Protein AF-A0A6P5XYD6-F1 (afdb_monomer_lite)

Sequence (153 aa):
MNGILGMIALLLDINLSSTQKDYAQTAQDCGKVQITLINEVLDRAKIEAAKLELESVPFDLRSILDDVLSLF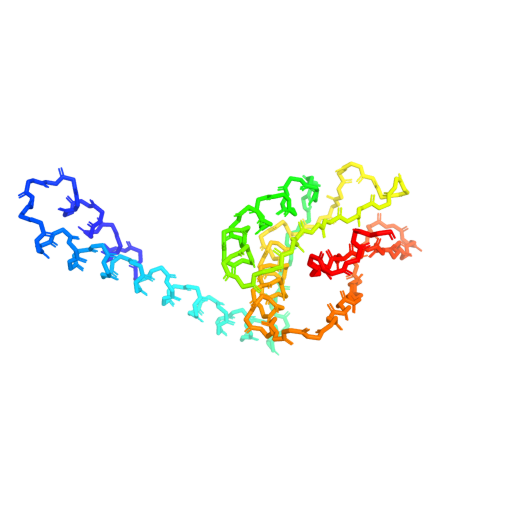SEKSRSKGGKLAVFVSDKVPERVVGDPGRFRQIITNLVGNSVKRLNSLLSWLQSFYLIKLHSRQHAFLLYNICMYSKSYDR

InterPro domains:
  IPR003661 Signal transduction histidine kinase, dimerisation/phosphoacceptor domain [PF00512] (1-49)
  IPR036890 Histidine kinase/HSP90-like ATPase superfamily [G3DSA:3.30.565.10] (50-122)
  IPR036890 Histidine kinase/HSP90-like ATPase superfamily [SSF55874] (39-118)
  IPR050956 Two-component system histidine kinase [PTHR43719] (1-116)

Secondary structure (DSSP, 8-state):
-HHHHHHHHHHHTS---HHHHHHHHHHHHHHHHHHHHHHHHHHHHHHHTT--PPP-EEEEHHHHHHHHHHHHHHHHHTTTEEEEEEE-TTS-SEEEE-HHHHHHHHHHHHHHHHHT--SS------------SSS------EEEEEEEGGG--

Foldseek 3Di:
DVVVLVVLVVVCVDDDDPVRNVVSVVVNVVVVVVVVVVVVVVQVVCVVVVNDDKAWAKDFVVVLLVVLCVVCQVLQVVLQKHKDKDFDPVDDRIATIHSVVSSVVSNVVVVVVSVPPDPDADFDQDFDFDAGPDPDRDGGRMGTGMDGPPPPD

Organism: Durio zibethinus (NCBI:txid66656)

Radius of gyration: 19.15 Å; chains: 1; bounding box: 40×44×52 Å

Structure (mmCIF, N/CA/C/O backbone):
data_AF-A0A6P5XYD6-F1
#
_entry.id   AF-A0A6P5XYD6-F1
#
loop_
_atom_site.group_PDB
_atom_site.id
_atom_site.type_symbol
_atom_site.label_atom_id
_atom_site.label_alt_id
_atom_site.label_comp_id
_atom_site.label_asym_id
_atom_site.label_entity_id
_atom_site.label_seq_id
_atom_site.pdbx_PDB_ins_code
_atom_site.Cartn_x
_atom_site.Cartn_y
_atom_site.Cartn_z
_atom_site.occupancy
_atom_site.B_iso_or_equiv
_atom_site.auth_seq_id
_atom_site.auth_comp_id
_atom_site.auth_asym_id
_atom_site.auth_atom_id
_atom_site.pdbx_PDB_model_num
ATOM 1 N N . MET A 1 1 ? 8.575 -12.287 15.867 1.00 77.69 1 MET A N 1
ATOM 2 C CA . MET A 1 1 ? 7.538 -11.234 15.768 1.00 77.69 1 MET A CA 1
ATOM 3 C C . MET A 1 1 ? 6.202 -11.753 15.246 1.00 77.69 1 MET A C 1
ATOM 5 O O . MET A 1 1 ? 5.206 -11.512 15.910 1.00 77.69 1 MET A O 1
ATOM 9 N N . ASN A 1 2 ? 6.166 -12.530 14.151 1.00 78.38 2 ASN A N 1
ATOM 10 C CA . ASN A 1 2 ? 4.923 -13.142 13.638 1.00 78.38 2 ASN A CA 1
ATOM 11 C C . ASN A 1 2 ? 4.146 -13.934 14.705 1.00 78.38 2 ASN A C 1
ATOM 13 O O . ASN A 1 2 ? 2.933 -13.804 14.786 1.00 78.38 2 ASN A O 1
ATOM 17 N N . GLY A 1 3 ? 4.845 -14.672 15.578 1.00 87.69 3 GLY A N 1
ATOM 18 C CA . GLY A 1 3 ? 4.212 -15.369 16.704 1.00 87.69 3 GLY A CA 1
ATOM 19 C C . GLY A 1 3 ? 3.498 -14.436 17.691 1.00 87.69 3 GLY A C 1
ATOM 20 O O . GLY A 1 3 ? 2.404 -14.753 18.129 1.00 87.69 3 GLY A O 1
ATOM 21 N N . ILE A 1 4 ? 4.056 -13.255 17.983 1.00 88.69 4 ILE A N 1
ATOM 22 C CA . ILE A 1 4 ? 3.436 -12.270 18.889 1.00 88.69 4 ILE A CA 1
ATOM 23 C C . ILE A 1 4 ? 2.181 -11.671 18.246 1.00 88.69 4 ILE A C 1
ATOM 25 O O . ILE A 1 4 ? 1.145 -11.595 18.896 1.00 88.69 4 ILE A O 1
ATOM 29 N N . LEU A 1 5 ? 2.239 -11.309 16.958 1.00 90.12 5 LEU A N 1
ATOM 30 C CA . LEU A 1 5 ? 1.054 -10.842 16.229 1.00 90.12 5 LEU A CA 1
ATOM 31 C C . LEU A 1 5 ? -0.030 -11.920 16.131 1.00 90.12 5 LEU A C 1
ATOM 33 O O . LEU A 1 5 ? -1.205 -11.594 16.257 1.00 90.12 5 LEU A O 1
ATOM 37 N N . GLY A 1 6 ? 0.362 -13.186 15.958 1.00 89.38 6 GLY A N 1
ATOM 38 C CA . GLY A 1 6 ? -0.559 -14.320 15.988 1.00 89.38 6 GLY A CA 1
ATOM 39 C C . GLY A 1 6 ? -1.245 -14.473 17.345 1.00 89.38 6 GLY A C 1
ATOM 40 O O . GLY A 1 6 ? -2.460 -14.623 17.397 1.00 89.38 6 GLY A O 1
ATOM 41 N N . MET A 1 7 ? -0.501 -14.349 18.448 1.00 94.56 7 MET A N 1
ATOM 42 C CA . MET A 1 7 ? -1.086 -14.391 19.793 1.00 94.56 7 MET A CA 1
ATOM 43 C C . MET A 1 7 ? -2.027 -13.209 20.055 1.00 94.56 7 MET A C 1
ATOM 45 O O . MET A 1 7 ? -3.083 -13.399 20.647 1.00 94.56 7 MET A O 1
ATOM 49 N N . ILE A 1 8 ? -1.689 -12.002 19.588 1.00 93.25 8 ILE A N 1
ATOM 50 C CA . ILE A 1 8 ? -2.569 -10.830 19.717 1.00 93.25 8 ILE A CA 1
ATOM 51 C C . ILE A 1 8 ? -3.828 -10.986 18.852 1.00 93.25 8 ILE A C 1
ATOM 53 O O . ILE A 1 8 ? -4.905 -10.595 19.285 1.00 93.25 8 ILE A O 1
ATOM 57 N N . ALA A 1 9 ? -3.721 -11.569 17.654 1.00 91.75 9 ALA A N 1
ATOM 58 C CA . ALA A 1 9 ? -4.883 -11.862 16.815 1.00 91.75 9 ALA A CA 1
ATOM 59 C C . ALA A 1 9 ? -5.838 -12.848 17.507 1.00 91.75 9 ALA A C 1
ATOM 61 O O . ALA A 1 9 ? -7.018 -12.550 17.633 1.00 91.75 9 ALA A O 1
ATOM 62 N N . LEU A 1 10 ? -5.311 -13.944 18.064 1.00 94.00 10 LEU A N 1
ATOM 63 C CA . LEU A 1 10 ? -6.104 -14.889 18.862 1.00 94.00 10 LEU A CA 1
ATOM 64 C C . LEU A 1 10 ? -6.713 -14.235 20.112 1.00 94.00 10 LEU A C 1
ATOM 66 O O . LEU A 1 10 ? -7.829 -14.561 20.501 1.00 94.00 10 LEU A O 1
ATOM 70 N N . LEU A 1 11 ? -5.996 -13.297 20.740 1.00 94.88 11 LEU A N 1
ATOM 71 C CA . LEU A 1 11 ? -6.500 -12.535 21.883 1.00 94.88 11 LEU A CA 1
ATOM 72 C C . LEU A 1 11 ? -7.655 -11.599 21.491 1.00 94.88 11 LEU A C 1
ATOM 74 O O . LEU A 1 11 ? -8.566 -11.387 22.282 1.00 94.88 11 LEU A O 1
ATOM 78 N N . LEU A 1 12 ? -7.630 -11.038 20.283 1.00 93.25 12 LEU A N 1
ATOM 79 C CA . LEU A 1 12 ? -8.701 -10.182 19.767 1.00 93.25 12 LEU A CA 1
ATOM 80 C C . LEU A 1 12 ? -9.958 -10.971 19.358 1.00 93.25 12 LEU A C 1
ATOM 82 O O . LEU A 1 12 ? -11.022 -10.362 19.253 1.00 93.25 12 LEU A O 1
ATOM 86 N N . ASP A 1 13 ? -9.848 -12.293 19.187 1.00 94.19 13 ASP A N 1
ATOM 87 C CA . ASP A 1 13 ? -10.960 -13.194 18.848 1.00 94.19 13 ASP A CA 1
ATOM 88 C C . ASP A 1 13 ? -11.753 -13.695 20.076 1.00 94.19 13 ASP A C 1
ATOM 90 O O . ASP A 1 13 ? -12.777 -14.364 19.923 1.00 94.19 13 ASP A O 1
ATOM 94 N N . ILE A 1 14 ? -11.322 -13.373 21.303 1.00 94.00 14 ILE A N 1
ATOM 95 C CA . ILE A 1 14 ? -12.049 -13.712 22.539 1.00 94.00 14 ILE A CA 1
ATOM 96 C C . ILE A 1 14 ? -12.819 -12.508 23.106 1.00 94.00 14 ILE A C 1
ATOM 98 O O . ILE A 1 14 ? -12.647 -11.364 22.685 1.00 94.00 14 ILE A O 1
ATOM 102 N N . ASN A 1 15 ? -13.673 -12.749 24.106 1.00 94.00 15 ASN A N 1
ATOM 103 C CA . ASN A 1 15 ? -14.402 -11.677 24.786 1.00 94.00 15 ASN A CA 1
ATOM 104 C C . ASN A 1 15 ? -13.463 -10.828 25.656 1.00 94.00 15 ASN A C 1
ATOM 106 O O . ASN A 1 15 ? -13.083 -11.227 26.756 1.00 94.00 15 ASN A O 1
ATOM 110 N N . LEU A 1 16 ? -13.141 -9.634 25.162 1.00 94.94 16 LEU A N 1
ATOM 111 C CA . LEU A 1 16 ? -12.394 -8.597 25.868 1.00 94.94 16 LEU A CA 1
ATOM 112 C C . LEU A 1 16 ? -13.326 -7.453 26.283 1.00 94.94 16 LEU A C 1
ATOM 114 O O . LEU A 1 16 ? -14.275 -7.120 25.570 1.00 94.94 16 LEU A O 1
ATOM 118 N N . SER A 1 17 ? -13.024 -6.796 27.405 1.00 95.88 17 SER A N 1
ATOM 119 C CA . SER A 1 17 ? -13.620 -5.487 27.696 1.00 95.88 17 SER A CA 1
ATOM 120 C C . SER A 1 17 ? -13.145 -4.440 26.680 1.00 95.88 17 SER A C 1
ATOM 122 O O . SER A 1 17 ? -12.125 -4.630 26.014 1.00 95.88 17 SER A O 1
ATOM 124 N N . SER A 1 18 ? -13.850 -3.310 26.566 1.00 94.12 18 SER A N 1
ATOM 125 C CA . SER A 1 18 ? -13.478 -2.231 25.635 1.00 94.12 18 SER A CA 1
ATOM 126 C C . SER A 1 18 ? -12.022 -1.785 25.815 1.00 94.12 18 SER A C 1
ATOM 128 O O . SER A 1 18 ? -11.258 -1.778 24.857 1.00 94.12 18 SER A O 1
ATOM 130 N N . THR A 1 19 ? -11.601 -1.534 27.056 1.00 94.88 19 THR A N 1
ATOM 131 C CA . THR A 1 19 ? -10.230 -1.110 27.372 1.00 94.88 19 THR A CA 1
ATOM 132 C C . THR A 1 19 ? -9.188 -2.176 27.017 1.00 94.88 19 THR A C 1
ATOM 134 O O . THR A 1 19 ? -8.115 -1.856 26.511 1.00 94.88 19 THR A O 1
ATOM 137 N N . GLN A 1 20 ? -9.487 -3.458 27.253 1.00 95.44 20 GLN A N 1
ATOM 138 C CA . GLN A 1 20 ? -8.581 -4.557 26.896 1.00 95.44 20 GLN A CA 1
ATOM 139 C C . GLN A 1 20 ? -8.447 -4.707 25.380 1.00 95.44 20 GLN A C 1
ATOM 141 O O . GLN A 1 20 ? -7.347 -4.945 24.879 1.00 95.44 20 GLN A O 1
ATOM 146 N N . LYS A 1 21 ? -9.555 -4.534 24.651 1.00 94.69 21 LYS A N 1
ATOM 147 C CA . LYS A 1 21 ? -9.565 -4.547 23.190 1.00 94.69 21 LYS A CA 1
ATOM 148 C C . LYS A 1 21 ? -8.729 -3.402 22.622 1.00 94.69 21 LYS A C 1
ATOM 150 O O . LYS A 1 21 ? -7.926 -3.646 21.727 1.00 94.69 21 LYS A O 1
ATOM 155 N N . ASP A 1 22 ? -8.838 -2.201 23.187 1.00 93.19 22 ASP A N 1
ATOM 156 C CA . ASP A 1 22 ? -8.036 -1.044 22.770 1.00 93.19 22 ASP A CA 1
ATOM 157 C C . ASP A 1 22 ? -6.531 -1.281 22.977 1.00 93.19 22 ASP A C 1
ATOM 159 O O . ASP A 1 22 ? -5.717 -0.982 22.096 1.00 93.19 22 ASP A O 1
ATOM 163 N N . TYR A 1 23 ? -6.140 -1.881 24.107 1.00 94.25 23 TYR A N 1
ATOM 164 C CA . TYR A 1 23 ? -4.745 -2.254 24.359 1.00 94.25 23 TYR A CA 1
ATOM 165 C C . TYR A 1 23 ? -4.244 -3.322 23.386 1.00 94.25 23 TYR A C 1
ATOM 167 O O . TYR A 1 23 ? -3.153 -3.180 22.830 1.00 94.25 23 TYR A O 1
ATOM 175 N N . ALA A 1 24 ? -5.038 -4.368 23.143 1.00 93.44 24 ALA A N 1
ATOM 176 C CA . ALA A 1 24 ? -4.683 -5.430 22.209 1.00 93.44 24 ALA A CA 1
ATOM 177 C C . ALA A 1 24 ? -4.562 -4.901 20.768 1.00 93.44 24 ALA A C 1
ATOM 179 O O . ALA A 1 24 ? -3.605 -5.241 20.072 1.00 93.44 24 ALA A O 1
ATOM 180 N N . GLN A 1 25 ? -5.464 -4.011 20.344 1.00 92.88 25 GLN A N 1
ATOM 181 C CA . GLN A 1 25 ? -5.413 -3.386 19.023 1.00 92.88 25 GLN A 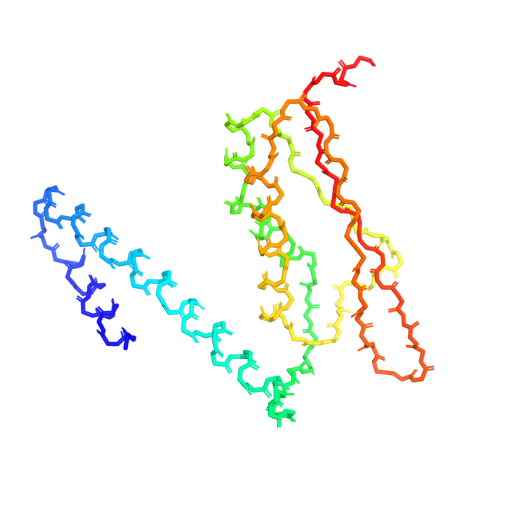CA 1
ATOM 182 C C . GLN A 1 25 ? -4.172 -2.498 18.871 1.00 92.88 25 GLN A C 1
ATOM 184 O O . GLN A 1 25 ? -3.429 -2.635 17.900 1.00 92.88 25 GLN A O 1
ATOM 189 N N . THR A 1 26 ? -3.884 -1.669 19.879 1.00 91.00 26 THR A N 1
ATOM 190 C CA . THR A 1 26 ? -2.677 -0.829 19.903 1.00 91.00 26 THR A CA 1
ATOM 191 C C . THR A 1 26 ? -1.409 -1.681 19.814 1.00 91.00 26 THR A C 1
ATOM 193 O O . THR A 1 26 ? -0.522 -1.397 19.009 1.00 91.00 26 THR A O 1
ATOM 196 N N . ALA A 1 27 ? -1.329 -2.768 20.588 1.00 91.56 27 ALA A N 1
ATOM 197 C CA . ALA A 1 27 ? -0.197 -3.690 20.549 1.00 91.56 27 ALA A CA 1
ATOM 198 C C . ALA A 1 27 ? -0.050 -4.375 19.178 1.00 91.56 27 ALA A C 1
ATOM 200 O O . ALA A 1 27 ? 1.072 -4.521 18.680 1.00 91.56 27 ALA A O 1
ATOM 201 N N . GLN A 1 28 ? -1.164 -4.757 18.542 1.00 92.75 28 GLN A N 1
ATOM 202 C CA . GLN A 1 28 ? -1.166 -5.330 17.195 1.00 92.75 28 GLN A CA 1
ATOM 203 C C . GLN A 1 28 ? -0.584 -4.343 16.176 1.00 92.75 28 GLN A C 1
ATOM 205 O O . GLN A 1 28 ? 0.266 -4.712 15.361 1.00 92.75 28 GLN A O 1
ATOM 210 N N . ASP A 1 29 ? -1.011 -3.085 16.235 1.00 86.81 29 ASP A N 1
ATOM 211 C CA . ASP A 1 29 ? -0.575 -2.053 15.299 1.00 86.81 29 ASP A CA 1
ATOM 212 C C . ASP A 1 29 ? 0.900 -1.690 15.510 1.00 86.81 29 ASP A C 1
ATOM 214 O O . ASP A 1 29 ? 1.659 -1.618 14.538 1.00 86.81 29 ASP A O 1
ATOM 218 N N . CYS A 1 30 ? 1.359 -1.597 16.763 1.00 90.31 30 CYS A N 1
ATOM 219 C CA . CYS A 1 30 ? 2.783 -1.466 17.082 1.00 90.31 30 CYS A CA 1
ATOM 220 C C . CYS A 1 30 ? 3.611 -2.626 16.508 1.00 90.31 30 CYS A C 1
ATOM 222 O O . CYS A 1 30 ? 4.662 -2.394 15.909 1.00 90.31 30 CYS A O 1
ATOM 224 N N . GLY A 1 31 ? 3.133 -3.868 16.637 1.00 89.75 31 GLY A N 1
ATOM 225 C CA . GLY A 1 31 ? 3.819 -5.043 16.099 1.00 89.75 31 GLY A CA 1
ATOM 226 C C . GLY A 1 31 ? 3.924 -5.031 14.570 1.00 89.75 31 GLY A C 1
ATOM 227 O O . GLY A 1 31 ? 4.986 -5.340 14.027 1.00 89.75 31 GLY A O 1
ATOM 228 N N . LYS A 1 32 ? 2.864 -4.614 13.861 1.00 85.00 32 LYS A N 1
ATOM 229 C CA . LYS A 1 32 ? 2.879 -4.448 12.393 1.00 85.00 32 LYS A CA 1
ATOM 230 C C . LYS A 1 32 ? 3.902 -3.394 11.955 1.00 85.00 32 LYS A C 1
ATOM 232 O O . LYS A 1 32 ? 4.688 -3.637 11.034 1.00 85.00 32 LYS A O 1
ATOM 237 N N . VAL A 1 33 ? 3.937 -2.249 12.643 1.00 84.25 33 VAL A N 1
ATOM 238 C CA . VAL A 1 33 ? 4.926 -1.187 12.387 1.00 84.25 33 VAL A CA 1
ATOM 239 C C . VAL A 1 33 ? 6.345 -1.700 12.637 1.00 84.25 33 VAL A C 1
ATOM 241 O O . VAL A 1 33 ? 7.231 -1.485 11.811 1.00 84.25 33 VAL A O 1
ATOM 244 N N . GLN A 1 34 ? 6.567 -2.440 13.726 1.00 90.00 34 GLN A N 1
ATOM 245 C CA . GLN A 1 34 ? 7.884 -2.977 14.058 1.00 90.00 34 GLN A CA 1
ATOM 246 C C . GLN A 1 34 ? 8.375 -3.996 13.020 1.00 90.00 34 GLN A C 1
ATOM 248 O O . GLN A 1 34 ? 9.553 -3.981 12.674 1.00 90.00 34 GLN A O 1
ATOM 253 N N . ILE A 1 35 ? 7.497 -4.860 12.491 1.00 86.69 35 ILE A N 1
ATOM 254 C CA . ILE A 1 35 ? 7.866 -5.817 11.429 1.00 86.69 35 ILE A CA 1
ATOM 255 C C . ILE A 1 35 ? 8.309 -5.070 10.183 1.00 86.69 35 ILE A C 1
ATOM 257 O O . ILE A 1 35 ? 9.332 -5.414 9.596 1.00 86.69 35 ILE A O 1
ATOM 261 N N . THR A 1 36 ? 7.561 -4.032 9.819 1.00 81.25 36 THR A N 1
ATOM 262 C CA . THR A 1 36 ? 7.892 -3.182 8.676 1.00 81.25 36 THR A CA 1
ATOM 263 C C . THR A 1 36 ? 9.288 -2.582 8.846 1.00 81.25 36 THR A C 1
ATOM 265 O O . THR A 1 36 ? 10.121 -2.726 7.956 1.00 81.25 36 THR A O 1
ATOM 268 N N . LEU A 1 37 ? 9.592 -2.022 10.022 1.00 82.69 37 LEU A N 1
ATOM 269 C CA . LEU A 1 37 ? 10.904 -1.438 10.310 1.00 82.69 37 LEU A CA 1
ATOM 270 C C . LEU A 1 37 ? 12.039 -2.479 10.294 1.00 82.69 37 LEU A C 1
ATOM 272 O O . LEU A 1 37 ? 13.108 -2.215 9.747 1.00 82.69 37 LEU A O 1
ATOM 276 N N . ILE A 1 38 ? 11.828 -3.669 10.871 1.00 84.56 38 ILE A N 1
ATOM 277 C CA . ILE A 1 38 ? 12.834 -4.744 10.827 1.00 84.56 38 ILE A CA 1
ATOM 278 C C . ILE A 1 38 ? 13.107 -5.163 9.382 1.00 84.56 38 ILE A C 1
ATOM 280 O O . ILE A 1 38 ? 14.270 -5.302 8.999 1.00 84.56 38 ILE A O 1
ATOM 284 N N . ASN A 1 39 ? 12.057 -5.335 8.578 1.00 79.50 39 ASN A N 1
ATOM 285 C CA . ASN A 1 39 ? 12.201 -5.694 7.171 1.00 79.50 39 ASN A CA 1
ATOM 286 C C . ASN A 1 39 ? 12.962 -4.611 6.398 1.00 79.50 39 ASN A C 1
ATOM 288 O O . ASN A 1 39 ? 13.864 -4.947 5.640 1.00 79.50 39 ASN A O 1
ATOM 292 N N . GLU A 1 40 ? 12.700 -3.327 6.654 1.00 81.81 40 GLU A N 1
ATOM 293 C CA . GLU A 1 40 ? 13.448 -2.217 6.047 1.00 81.81 40 GLU A CA 1
ATOM 294 C C . GLU A 1 40 ? 14.947 -2.252 6.376 1.00 81.81 40 GLU A C 1
ATOM 296 O O . GLU A 1 40 ? 15.783 -2.056 5.490 1.00 81.81 40 GLU A O 1
ATOM 301 N N . VAL A 1 41 ? 15.311 -2.540 7.629 1.00 83.44 41 VAL A N 1
ATOM 302 C CA . VAL A 1 41 ? 16.721 -2.655 8.042 1.00 83.44 41 VAL A CA 1
ATOM 303 C C . VAL A 1 41 ? 17.392 -3.866 7.390 1.00 83.44 41 VAL A C 1
ATOM 305 O O . VAL A 1 41 ? 18.502 -3.746 6.867 1.00 83.44 41 VAL A O 1
ATOM 308 N N . LEU A 1 42 ? 16.722 -5.023 7.384 1.00 80.06 42 LEU A N 1
ATOM 309 C CA . LEU A 1 42 ? 17.230 -6.238 6.741 1.00 80.06 42 LEU A CA 1
ATOM 310 C C . LEU A 1 42 ? 17.396 -6.051 5.233 1.00 80.06 42 LEU A C 1
ATOM 312 O O . LEU A 1 42 ? 18.383 -6.500 4.652 1.00 80.06 42 LEU A O 1
ATOM 316 N N . ASP A 1 43 ? 16.456 -5.362 4.599 1.00 75.00 43 ASP A N 1
ATOM 317 C CA . ASP A 1 43 ? 16.500 -5.075 3.175 1.00 75.00 43 ASP A CA 1
ATOM 318 C C . ASP A 1 43 ? 17.641 -4.125 2.822 1.00 75.00 43 ASP A C 1
ATOM 320 O O . ASP A 1 43 ? 18.319 -4.348 1.817 1.00 75.00 43 ASP A O 1
ATOM 324 N N . ARG A 1 44 ? 17.930 -3.133 3.675 1.00 74.19 44 ARG A N 1
ATOM 325 C CA . ARG A 1 44 ? 19.119 -2.286 3.517 1.00 74.19 44 ARG A CA 1
ATOM 326 C C . ARG A 1 44 ? 20.406 -3.103 3.625 1.00 74.19 44 ARG A C 1
ATOM 328 O O . ARG A 1 44 ? 21.272 -2.969 2.767 1.00 74.19 44 ARG A O 1
ATOM 335 N N . ALA A 1 45 ? 20.492 -4.010 4.598 1.00 74.38 45 ALA A N 1
ATOM 336 C CA . ALA A 1 45 ? 21.644 -4.900 4.751 1.00 74.38 45 ALA A CA 1
ATOM 337 C C . ALA A 1 45 ? 21.836 -5.829 3.534 1.00 74.38 45 ALA A C 1
ATOM 339 O O . ALA A 1 45 ? 22.963 -6.058 3.096 1.00 74.38 45 ALA A O 1
ATOM 340 N N . LYS A 1 46 ? 20.747 -6.334 2.935 1.00 74.06 46 LYS A N 1
ATOM 341 C CA . LYS A 1 46 ? 20.806 -7.124 1.690 1.00 74.06 46 LYS A CA 1
ATOM 342 C C . LYS A 1 46 ? 21.292 -6.299 0.499 1.00 74.06 46 LYS A C 1
ATOM 344 O O . LYS A 1 46 ? 22.068 -6.816 -0.301 1.00 74.06 46 LYS A O 1
ATOM 349 N N . ILE A 1 47 ? 20.850 -5.044 0.380 1.00 73.75 47 ILE A N 1
ATOM 350 C CA . ILE A 1 47 ? 21.300 -4.116 -0.671 1.00 73.75 47 ILE A CA 1
ATOM 351 C C . ILE A 1 47 ? 22.796 -3.832 -0.525 1.00 73.75 47 ILE A C 1
ATOM 353 O O . ILE A 1 47 ? 23.536 -3.984 -1.493 1.00 73.75 47 ILE A O 1
ATOM 357 N N . GLU A 1 48 ? 23.245 -3.475 0.681 1.00 74.06 48 GLU A N 1
ATOM 358 C CA . GLU A 1 48 ? 24.655 -3.192 0.988 1.00 74.06 48 GLU A CA 1
ATOM 359 C C . GLU A 1 48 ? 25.553 -4.414 0.722 1.00 74.06 48 GLU A C 1
ATOM 361 O O . GLU A 1 48 ? 26.679 -4.270 0.254 1.00 74.06 48 GLU A O 1
ATOM 366 N N . ALA A 1 49 ? 25.033 -5.625 0.944 1.00 79.75 49 ALA A N 1
ATOM 367 C CA . ALA A 1 49 ? 25.727 -6.876 0.654 1.00 79.75 49 ALA A CA 1
ATOM 368 C C . ALA A 1 49 ? 25.620 -7.346 -0.813 1.00 79.75 49 ALA A C 1
ATOM 370 O O . ALA A 1 49 ? 26.107 -8.434 -1.118 1.00 79.75 49 ALA A O 1
ATOM 371 N N . ALA A 1 50 ? 24.955 -6.594 -1.702 1.00 71.31 50 ALA A N 1
ATOM 372 C CA . ALA A 1 50 ? 24.622 -7.002 -3.076 1.00 71.31 50 ALA A CA 1
ATOM 373 C C . ALA A 1 50 ? 23.877 -8.356 -3.177 1.00 71.31 50 ALA A C 1
ATOM 375 O O . ALA A 1 50 ? 23.940 -9.039 -4.195 1.00 71.31 50 ALA A O 1
ATOM 376 N N . LYS A 1 51 ? 23.151 -8.741 -2.118 1.00 73.69 51 LYS A N 1
ATOM 377 C CA . LYS A 1 51 ? 22.360 -9.983 -2.013 1.00 73.69 51 LYS A CA 1
ATOM 378 C C . LYS A 1 51 ? 20.867 -9.753 -2.218 1.00 73.69 51 LYS A C 1
ATOM 380 O O . LYS A 1 51 ? 20.055 -10.622 -1.905 1.00 73.69 51 LYS A O 1
ATOM 385 N N . LEU A 1 52 ? 20.483 -8.552 -2.644 1.00 71.75 52 LEU A N 1
ATOM 386 C CA . LEU A 1 52 ? 19.090 -8.268 -2.910 1.00 71.75 52 LEU A CA 1
ATOM 387 C C . LEU A 1 52 ? 18.677 -8.910 -4.236 1.00 71.75 52 LEU A C 1
ATOM 389 O O . LEU A 1 52 ? 19.053 -8.433 -5.303 1.00 71.75 52 LEU A O 1
ATOM 393 N N . GLU A 1 53 ? 17.855 -9.946 -4.146 1.00 70.25 53 GLU A N 1
ATOM 394 C CA . GLU A 1 53 ? 17.152 -10.512 -5.289 1.00 70.25 53 GLU A CA 1
ATOM 395 C C . GLU A 1 53 ? 15.794 -9.825 -5.424 1.00 70.25 53 GLU A C 1
ATOM 397 O O . GLU A 1 53 ? 15.017 -9.774 -4.470 1.00 70.25 53 GLU A O 1
ATOM 402 N N . LEU A 1 54 ? 15.543 -9.242 -6.596 1.00 73.88 54 LEU A N 1
ATOM 403 C CA . LEU A 1 54 ? 14.239 -8.689 -6.942 1.00 73.88 54 LEU A CA 1
ATOM 404 C C . LEU A 1 54 ? 13.398 -9.780 -7.586 1.00 73.88 54 LEU A C 1
ATOM 406 O O . LEU A 1 54 ? 13.877 -10.499 -8.468 1.00 73.88 54 LEU A O 1
ATOM 410 N N . GLU A 1 55 ? 12.131 -9.849 -7.198 1.00 78.00 55 GLU A N 1
ATOM 411 C CA . GLU A 1 55 ? 11.173 -10.650 -7.942 1.00 78.00 55 GLU A CA 1
ATOM 412 C C . GLU A 1 55 ? 11.005 -10.099 -9.368 1.00 78.00 55 GLU A C 1
ATOM 414 O O . GLU A 1 55 ? 11.135 -8.901 -9.635 1.00 78.00 55 GLU A O 1
ATOM 419 N N . SER A 1 56 ? 10.724 -10.998 -10.308 1.00 80.31 56 SER A N 1
ATOM 420 C CA . SER A 1 56 ? 10.498 -10.661 -11.713 1.00 80.31 56 SER A CA 1
ATOM 421 C C . SER A 1 56 ? 9.205 -11.312 -12.184 1.00 80.31 56 SER A C 1
ATOM 423 O O . SER A 1 56 ? 9.215 -12.243 -12.992 1.00 80.31 56 SER A O 1
ATOM 425 N N . VAL A 1 57 ? 8.083 -10.825 -11.660 1.00 82.81 57 VAL A N 1
ATOM 426 C CA . VAL A 1 57 ? 6.747 -11.365 -11.932 1.00 82.81 57 VAL A CA 1
ATOM 427 C C . VAL A 1 57 ? 5.861 -10.321 -12.618 1.00 82.81 57 VAL A C 1
ATOM 429 O O . VAL A 1 57 ? 6.034 -9.124 -12.389 1.00 82.81 57 VAL A O 1
ATOM 432 N N . PRO A 1 58 ? 4.920 -10.729 -13.488 1.00 85.81 58 PRO A N 1
ATOM 433 C CA . PRO A 1 58 ? 3.982 -9.804 -14.111 1.00 85.81 58 PRO A CA 1
ATOM 434 C C . PRO A 1 58 ? 2.915 -9.339 -13.109 1.00 85.81 58 PRO A C 1
ATOM 436 O O . PRO A 1 58 ? 2.110 -10.145 -12.636 1.00 85.81 58 PRO A O 1
ATOM 439 N N . PHE A 1 59 ? 2.817 -8.037 -12.860 1.00 86.00 59 PHE A N 1
ATOM 440 C CA . PHE A 1 59 ? 1.833 -7.435 -11.956 1.00 86.00 59 PHE A CA 1
ATOM 441 C C . PHE A 1 59 ? 1.132 -6.225 -12.585 1.00 86.00 59 PHE A C 1
ATOM 443 O O . PHE A 1 59 ? 1.669 -5.582 -13.488 1.00 86.00 59 PHE A O 1
ATOM 450 N N . ASP A 1 60 ? -0.079 -5.929 -12.112 1.00 89.00 60 ASP A N 1
ATOM 451 C CA . ASP A 1 60 ? -0.808 -4.708 -12.463 1.00 89.00 60 ASP A CA 1
ATOM 452 C C . ASP A 1 60 ? -0.398 -3.580 -11.510 1.00 89.00 60 ASP A C 1
ATOM 454 O O . ASP A 1 60 ? -0.663 -3.617 -10.306 1.00 89.00 60 ASP A O 1
ATOM 458 N N . LEU A 1 61 ? 0.283 -2.572 -12.052 1.00 86.12 61 LEU A N 1
ATOM 459 C CA . LEU A 1 61 ? 0.742 -1.434 -11.262 1.00 86.12 61 LEU A CA 1
ATOM 460 C C . LEU A 1 61 ? -0.400 -0.491 -10.855 1.00 86.12 61 LEU A C 1
ATOM 462 O O . LEU A 1 61 ? -0.275 0.176 -9.832 1.00 86.12 61 LEU A O 1
ATOM 466 N N . ARG A 1 62 ? -1.492 -0.418 -11.631 1.00 84.81 62 ARG A N 1
ATOM 467 C CA . ARG A 1 62 ? -2.622 0.487 -11.372 1.00 84.81 62 ARG A CA 1
ATOM 468 C C . ARG A 1 62 ? -3.368 0.024 -10.131 1.00 84.81 62 ARG A C 1
ATOM 470 O O . ARG A 1 62 ? -3.556 0.828 -9.229 1.00 84.81 62 ARG A O 1
ATOM 477 N N . SER A 1 63 ? -3.615 -1.282 -10.013 1.00 90.56 63 SER A N 1
ATOM 478 C CA . SER A 1 63 ? -4.160 -1.883 -8.791 1.00 90.56 63 SER A CA 1
ATOM 479 C C . SER A 1 63 ? -3.322 -1.554 -7.544 1.00 90.56 63 SER A C 1
ATOM 481 O O . SER A 1 63 ? -3.872 -1.151 -6.521 1.00 90.56 63 SER A O 1
ATOM 483 N N . ILE A 1 64 ? -1.987 -1.640 -7.618 1.00 89.19 64 ILE A N 1
ATOM 484 C CA . ILE A 1 64 ? -1.126 -1.294 -6.472 1.00 89.19 64 ILE A CA 1
ATOM 485 C C . ILE A 1 64 ? -1.200 0.204 -6.146 1.00 89.19 64 ILE A C 1
ATOM 487 O O . ILE A 1 64 ? -1.210 0.575 -4.972 1.00 89.19 64 ILE A O 1
ATOM 491 N N . LEU A 1 65 ? -1.231 1.072 -7.161 1.00 85.31 65 LEU A N 1
ATOM 492 C CA . LEU A 1 65 ? -1.380 2.513 -6.959 1.00 85.31 65 LEU A CA 1
ATOM 493 C C . LEU A 1 65 ? -2.722 2.837 -6.290 1.00 85.31 65 LEU A C 1
ATOM 495 O O . LEU A 1 65 ? -2.726 3.580 -5.311 1.00 85.31 65 LEU A O 1
ATOM 499 N N . ASP A 1 66 ? -3.822 2.250 -6.762 1.00 86.94 66 ASP A N 1
ATOM 500 C CA . ASP A 1 66 ? -5.163 2.449 -6.205 1.00 86.94 66 ASP A CA 1
ATOM 501 C C . ASP A 1 66 ? -5.237 2.010 -4.740 1.00 86.94 66 ASP A C 1
ATOM 503 O O . ASP A 1 66 ? -5.688 2.780 -3.885 1.00 86.94 66 ASP A O 1
ATOM 507 N N . ASP A 1 67 ? -4.695 0.830 -4.421 1.00 89.94 67 ASP A N 1
ATOM 508 C CA . ASP A 1 67 ? -4.598 0.351 -3.043 1.00 89.94 67 ASP A CA 1
ATOM 509 C C . ASP A 1 67 ? -3.849 1.358 -2.164 1.00 89.94 67 ASP A C 1
ATOM 511 O O . ASP A 1 67 ? -4.327 1.738 -1.095 1.00 89.94 67 ASP A O 1
ATOM 515 N N . VAL A 1 68 ? -2.674 1.822 -2.603 1.00 86.25 68 VAL A N 1
ATOM 516 C CA . VAL A 1 68 ? -1.856 2.745 -1.809 1.00 86.25 68 VAL A CA 1
ATOM 517 C C . VAL A 1 68 ? -2.560 4.089 -1.627 1.00 86.25 68 VAL A C 1
ATOM 519 O O . VAL A 1 68 ? -2.552 4.638 -0.527 1.00 86.25 68 VAL A O 1
ATOM 522 N N . LEU A 1 69 ? -3.207 4.626 -2.661 1.00 82.44 69 LEU A N 1
ATOM 523 C CA . LEU A 1 69 ? -3.953 5.884 -2.557 1.00 82.44 69 LEU A CA 1
ATOM 524 C C . LEU A 1 69 ? -5.141 5.759 -1.606 1.00 82.44 69 LEU A C 1
ATOM 526 O O . LEU A 1 69 ? -5.402 6.696 -0.846 1.00 82.44 69 LEU A O 1
ATOM 530 N N . SER A 1 70 ? -5.818 4.607 -1.603 1.00 85.06 70 SER A N 1
ATOM 531 C CA . SER A 1 70 ? -6.930 4.340 -0.691 1.00 85.06 70 SER A CA 1
ATOM 532 C C . SER A 1 70 ? -6.489 4.458 0.775 1.00 85.06 70 SER A C 1
ATOM 534 O O . SER A 1 70 ? -7.157 5.150 1.548 1.00 85.06 70 SER A O 1
ATOM 536 N N . LEU A 1 71 ? -5.296 3.941 1.118 1.00 86.19 71 LEU A N 1
ATOM 537 C CA . LEU A 1 71 ? -4.710 3.995 2.467 1.00 86.19 71 LEU A CA 1
ATOM 538 C C . LEU A 1 71 ? -4.460 5.423 2.971 1.00 86.19 71 LEU A C 1
ATOM 540 O O . LEU A 1 71 ? -4.489 5.674 4.176 1.00 86.19 71 LEU A O 1
ATOM 544 N N . PHE A 1 72 ? -4.198 6.373 2.071 1.00 81.50 72 PHE A N 1
ATOM 545 C CA . PHE A 1 72 ? -3.893 7.761 2.433 1.00 81.50 72 PHE A CA 1
ATOM 546 C C . PHE A 1 72 ? -5.034 8.742 2.137 1.00 81.50 72 PHE A C 1
ATOM 548 O O . PHE A 1 72 ? -4.910 9.931 2.451 1.00 81.50 72 PHE A O 1
ATOM 555 N N . SER A 1 73 ? -6.143 8.268 1.567 1.00 78.25 73 SER A N 1
ATOM 556 C CA . SER A 1 73 ? -7.259 9.093 1.096 1.00 78.25 73 SER A CA 1
ATOM 557 C C . SER A 1 73 ? -7.892 9.933 2.213 1.00 78.25 73 SER A C 1
ATOM 559 O O . SER A 1 73 ? -7.990 11.157 2.086 1.00 78.25 73 SER A O 1
ATOM 561 N N . GLU A 1 74 ? -8.237 9.315 3.344 1.00 79.00 74 GLU A N 1
ATOM 562 C CA . GLU A 1 74 ? -8.816 10.001 4.505 1.00 79.00 74 GLU A CA 1
ATOM 563 C C . GLU A 1 74 ? -7.831 10.977 5.147 1.00 79.00 74 GLU A C 1
ATOM 565 O O . GLU A 1 74 ? -8.178 12.120 5.448 1.00 79.00 74 GLU A O 1
ATOM 570 N N . LYS A 1 75 ? -6.570 10.555 5.298 1.00 78.06 75 LYS A N 1
ATOM 571 C CA . LYS A 1 75 ? -5.505 11.363 5.904 1.00 78.06 75 LYS A CA 1
ATOM 572 C C . LYS A 1 75 ? -5.138 12.586 5.060 1.00 78.06 75 LYS A C 1
ATOM 574 O O . LYS A 1 75 ? -4.748 13.615 5.604 1.00 78.06 75 LYS A O 1
ATOM 579 N N . SER A 1 76 ? -5.241 12.479 3.738 1.00 73.06 76 SER A N 1
ATOM 580 C CA . SER A 1 76 ? -5.079 13.614 2.828 1.00 73.06 76 SER A CA 1
ATOM 581 C C . SER A 1 76 ? -6.281 14.557 2.909 1.00 73.06 76 SER A C 1
ATOM 583 O O . SER A 1 76 ? -6.111 15.769 3.068 1.00 73.06 76 SER A O 1
ATOM 585 N N . ARG A 1 77 ? -7.502 14.000 2.913 1.00 76.00 77 ARG A N 1
ATOM 586 C CA . ARG A 1 77 ? -8.750 14.769 3.000 1.00 76.00 77 ARG A CA 1
ATOM 587 C C . ARG A 1 77 ? -8.852 15.569 4.299 1.00 76.00 77 ARG A C 1
ATOM 589 O O . ARG A 1 77 ? -9.247 16.731 4.250 1.00 76.00 77 ARG A O 1
ATOM 596 N N . SER A 1 78 ? -8.451 14.996 5.435 1.00 78.00 78 SER A N 1
ATOM 597 C CA . SER A 1 78 ? -8.436 15.697 6.729 1.00 78.00 78 SER A CA 1
ATOM 598 C C . SER A 1 78 ? -7.464 16.882 6.766 1.00 78.00 78 SER A C 1
ATOM 600 O O . SER A 1 78 ? -7.654 17.807 7.549 1.00 78.00 78 SER A O 1
ATOM 602 N N . LYS A 1 79 ? -6.468 16.901 5.873 1.00 71.56 79 LYS A N 1
ATOM 603 C CA . LYS A 1 79 ? -5.543 18.022 5.662 1.00 71.56 79 LYS A CA 1
ATOM 604 C C . LYS A 1 79 ? -5.945 18.959 4.512 1.00 71.56 79 LYS A C 1
ATOM 606 O O . LYS A 1 79 ? -5.158 19.820 4.125 1.00 71.56 79 LYS A O 1
ATOM 611 N N . GLY A 1 80 ? -7.141 18.797 3.941 1.00 66.88 80 GLY A N 1
ATOM 612 C CA . GLY A 1 80 ? -7.640 19.617 2.830 1.00 66.88 80 GLY A CA 1
ATOM 613 C C . GLY A 1 80 ? -7.042 19.284 1.455 1.00 66.88 80 GLY A C 1
ATOM 614 O O . GLY A 1 80 ? -7.275 20.024 0.497 1.00 66.88 80 GLY A O 1
ATOM 615 N N . GLY A 1 81 ? -6.289 18.186 1.344 1.00 67.50 81 GLY A N 1
ATOM 616 C CA . GLY A 1 81 ? -5.708 17.700 0.093 1.00 67.50 81 GLY A CA 1
ATOM 617 C C . GLY A 1 81 ? -6.605 16.706 -0.643 1.00 67.50 81 GLY A C 1
ATOM 618 O O . GLY A 1 81 ? -7.409 15.990 -0.044 1.00 67.50 81 GLY A O 1
ATOM 619 N N . LYS A 1 82 ? -6.438 16.639 -1.965 1.00 65.19 82 LYS A N 1
ATOM 620 C CA . LYS A 1 82 ? -6.923 15.549 -2.816 1.00 65.19 82 LYS A CA 1
ATOM 621 C C . LYS A 1 82 ? -5.722 14.769 -3.346 1.00 65.19 82 LYS A C 1
ATOM 623 O O . LYS A 1 82 ? -4.733 15.353 -3.787 1.00 65.19 82 LYS A O 1
ATOM 628 N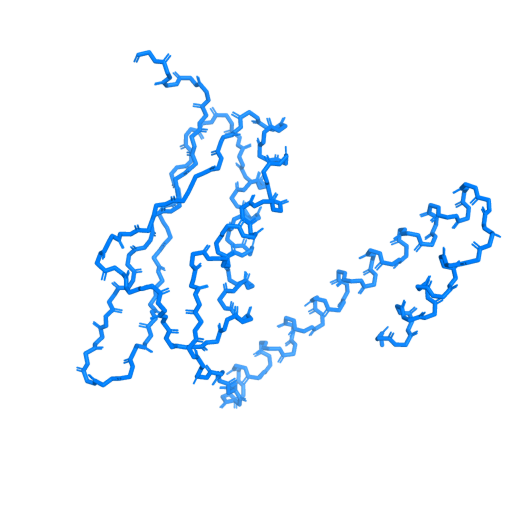 N . LEU A 1 83 ? -5.824 13.446 -3.281 1.00 68.44 83 LEU A N 1
ATOM 629 C CA . LEU A 1 83 ? -4.878 12.508 -3.876 1.00 68.44 83 LEU A CA 1
ATOM 630 C C . LEU A 1 83 ? -5.427 12.061 -5.230 1.00 68.44 83 LEU A C 1
ATOM 632 O O . LEU A 1 83 ? -6.574 11.626 -5.303 1.00 68.44 83 LEU A O 1
ATOM 636 N N . ALA A 1 84 ? -4.613 12.161 -6.275 1.00 69.88 84 ALA A N 1
ATOM 637 C CA . ALA A 1 84 ? -4.911 11.596 -7.580 1.00 69.88 84 ALA A CA 1
ATOM 638 C C . ALA A 1 84 ? -3.641 10.992 -8.182 1.00 69.88 84 ALA A C 1
ATOM 640 O O . ALA A 1 84 ? -2.524 11.463 -7.941 1.00 69.88 84 ALA A O 1
ATOM 641 N N . VAL A 1 85 ? -3.821 9.955 -8.990 1.00 71.81 85 VAL A N 1
ATOM 642 C CA . VAL A 1 85 ? -2.740 9.342 -9.754 1.00 71.81 85 VAL A CA 1
ATOM 643 C C . VAL A 1 85 ? -3.054 9.418 -11.230 1.00 71.81 85 VAL A C 1
ATOM 645 O O . VAL A 1 85 ? -4.193 9.217 -11.645 1.00 71.81 85 VAL A O 1
ATOM 648 N N . PHE A 1 86 ? -2.032 9.727 -12.018 1.00 74.25 86 PHE A N 1
ATOM 649 C CA . PHE A 1 86 ? -2.104 9.662 -13.462 1.00 74.25 86 PHE A CA 1
ATOM 650 C C . PHE A 1 86 ? -1.069 8.660 -13.965 1.00 74.25 86 PHE A C 1
ATOM 652 O O . PHE A 1 86 ? 0.139 8.827 -13.760 1.00 74.25 86 PHE A O 1
ATOM 659 N N . VAL A 1 87 ? -1.559 7.626 -14.643 1.00 73.62 87 VAL A N 1
ATOM 660 C CA . VAL A 1 87 ? -0.743 6.637 -15.345 1.00 73.62 87 VAL A CA 1
ATOM 661 C C . VAL A 1 87 ? -0.979 6.835 -16.836 1.00 73.62 87 VAL A C 1
ATOM 663 O O . VAL A 1 87 ? -2.116 6.783 -17.286 1.00 73.62 87 VAL A O 1
ATOM 666 N N . SER A 1 88 ? 0.087 7.080 -17.600 1.00 77.94 88 SER A N 1
ATOM 667 C CA . SER A 1 88 ? -0.023 7.275 -19.050 1.00 77.94 88 SER A CA 1
ATOM 668 C C . SER A 1 88 ? -0.551 6.018 -19.746 1.00 77.94 88 SER A C 1
ATOM 670 O O . SER A 1 88 ? -0.117 4.915 -19.428 1.00 77.94 88 SER A O 1
ATOM 672 N N . ASP A 1 89 ? -1.372 6.184 -20.783 1.00 77.25 89 ASP A N 1
ATOM 673 C CA . ASP A 1 89 ? -1.831 5.074 -21.636 1.00 77.25 89 ASP A CA 1
ATOM 674 C C . ASP A 1 89 ? -0.687 4.353 -22.371 1.00 77.25 89 ASP A C 1
ATOM 676 O O . ASP A 1 89 ? -0.844 3.229 -22.836 1.00 77.25 89 ASP A O 1
ATOM 680 N N . LYS A 1 90 ? 0.502 4.969 -22.443 1.00 79.12 90 LYS A N 1
ATOM 681 C CA . LYS A 1 90 ? 1.722 4.329 -22.965 1.00 79.12 90 LYS A CA 1
ATOM 682 C C . LYS A 1 90 ? 2.284 3.262 -22.026 1.00 79.12 90 LYS A C 1
ATOM 684 O O . LYS A 1 90 ? 3.161 2.499 -22.424 1.00 79.12 90 LYS A O 1
ATOM 689 N N . VAL A 1 91 ? 1.835 3.241 -20.774 1.00 77.00 91 VAL A N 1
ATOM 690 C CA . VAL A 1 91 ? 2.233 2.250 -19.783 1.00 77.00 91 VAL A CA 1
ATOM 691 C C . VAL A 1 91 ? 1.360 1.004 -19.949 1.00 77.00 91 VAL A C 1
ATOM 693 O O . VAL A 1 91 ? 0.139 1.118 -19.789 1.00 77.00 91 VAL A O 1
ATOM 696 N N . PRO A 1 92 ? 1.957 -0.179 -20.194 1.00 78.75 92 PRO A N 1
ATOM 697 C CA . PRO A 1 92 ? 1.222 -1.436 -20.273 1.00 78.75 92 PRO A CA 1
ATOM 698 C C . PRO A 1 92 ? 0.334 -1.681 -19.049 1.00 78.75 92 PRO A C 1
ATOM 700 O O . PRO A 1 92 ? 0.616 -1.202 -17.948 1.00 78.75 92 PRO A O 1
ATOM 703 N N . GLU A 1 93 ? -0.739 -2.447 -19.232 1.00 80.75 93 GLU A N 1
ATOM 704 C CA . GLU A 1 93 ? -1.634 -2.842 -18.138 1.00 80.75 93 GLU A CA 1
ATOM 705 C C . GLU A 1 93 ? -0.895 -3.680 -17.085 1.00 80.75 93 GLU A C 1
ATOM 707 O O . GLU A 1 93 ? -1.044 -3.456 -15.887 1.00 80.75 93 GLU A O 1
ATOM 712 N N . ARG A 1 94 ? -0.007 -4.575 -17.535 1.00 84.12 94 ARG A N 1
ATOM 713 C CA . ARG A 1 94 ? 0.872 -5.368 -16.671 1.00 84.12 94 ARG A CA 1
ATOM 714 C C . ARG A 1 94 ? 2.336 -5.085 -16.970 1.00 84.12 94 ARG A C 1
ATOM 716 O O . ARG A 1 94 ? 2.748 -5.046 -18.127 1.00 84.12 94 ARG A O 1
ATOM 723 N N . VAL A 1 95 ? 3.128 -4.946 -15.914 1.00 83.31 95 VAL A N 1
ATOM 724 C CA . VAL A 1 95 ? 4.585 -4.767 -15.965 1.00 83.31 95 VAL A CA 1
ATOM 725 C C . VAL A 1 95 ? 5.271 -5.924 -15.247 1.00 83.31 95 VAL A C 1
ATOM 727 O O . VAL A 1 95 ? 4.658 -6.587 -14.418 1.00 83.31 95 VAL A O 1
ATOM 730 N N . VAL A 1 96 ? 6.536 -6.189 -15.568 1.00 80.81 96 VAL A N 1
ATOM 731 C CA . VAL A 1 96 ? 7.321 -7.244 -14.909 1.00 80.81 96 VAL A CA 1
ATOM 732 C C . VAL A 1 96 ? 8.257 -6.617 -13.883 1.00 80.81 96 VAL A C 1
ATOM 734 O O . VAL A 1 96 ? 8.990 -5.684 -14.211 1.00 80.81 96 VAL A O 1
ATOM 737 N N . GLY A 1 97 ? 8.241 -7.136 -12.657 1.00 83.06 97 GLY A N 1
ATOM 738 C CA . GLY A 1 97 ? 9.124 -6.706 -11.576 1.00 83.06 97 GLY A CA 1
ATOM 739 C C . GLY A 1 97 ? 8.666 -7.236 -10.221 1.00 83.06 97 GLY A C 1
ATOM 740 O O . GLY A 1 97 ? 7.992 -8.261 -10.152 1.00 83.06 97 GLY A O 1
ATOM 741 N N . ASP A 1 98 ? 9.021 -6.511 -9.163 1.00 81.44 98 ASP A N 1
ATOM 742 C CA . ASP A 1 98 ? 8.700 -6.863 -7.782 1.00 81.44 98 ASP A CA 1
ATOM 743 C C . ASP A 1 98 ? 7.526 -6.000 -7.269 1.00 81.44 98 ASP A C 1
ATOM 745 O O . ASP A 1 98 ? 7.712 -4.805 -6.986 1.00 81.44 98 ASP A O 1
ATOM 749 N N . PRO A 1 99 ? 6.305 -6.561 -7.163 1.00 84.94 99 PRO A N 1
ATOM 750 C CA . PRO A 1 99 ? 5.124 -5.812 -6.744 1.00 84.94 99 PRO A CA 1
ATOM 751 C C . PRO A 1 99 ? 5.191 -5.375 -5.276 1.00 84.94 99 PRO A C 1
ATOM 753 O O . PRO A 1 99 ? 4.683 -4.304 -4.931 1.00 84.94 99 PRO A O 1
ATOM 756 N N . GLY A 1 100 ? 5.820 -6.171 -4.404 1.00 83.00 100 GLY A N 1
ATOM 757 C CA . GLY A 1 100 ? 5.951 -5.864 -2.981 1.00 83.0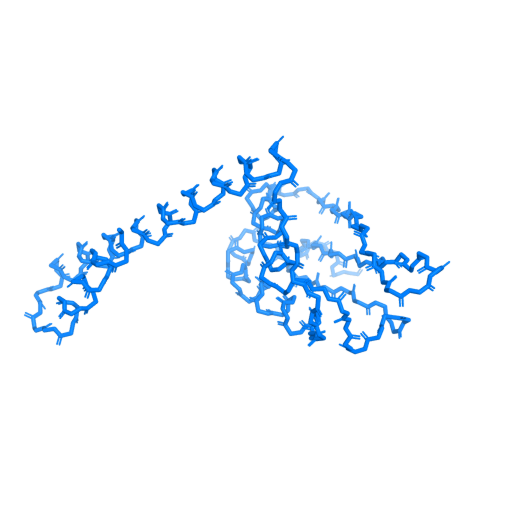0 100 GLY A CA 1
ATOM 758 C C . GLY A 1 100 ? 6.848 -4.650 -2.761 1.00 83.00 100 GLY A C 1
ATOM 759 O O . GLY A 1 100 ? 6.463 -3.692 -2.083 1.00 83.00 100 GLY A O 1
ATOM 760 N N . ARG A 1 101 ? 8.006 -4.640 -3.426 1.00 80.81 101 ARG A N 1
ATOM 761 C CA . ARG A 1 101 ? 8.933 -3.504 -3.421 1.00 80.81 101 ARG A CA 1
ATOM 762 C C . ARG A 1 101 ? 8.316 -2.267 -4.043 1.00 80.81 101 ARG A C 1
ATOM 764 O O . ARG A 1 101 ? 8.418 -1.191 -3.455 1.00 80.81 101 ARG A O 1
ATOM 771 N N . PHE A 1 102 ? 7.645 -2.409 -5.186 1.00 83.56 102 PHE A N 1
ATOM 772 C CA . PHE A 1 102 ? 6.944 -1.293 -5.818 1.00 83.56 102 PHE A CA 1
ATOM 773 C C . PHE A 1 102 ? 5.927 -0.670 -4.852 1.00 83.56 102 PHE A C 1
ATOM 775 O O . PHE A 1 102 ? 5.995 0.530 -4.581 1.00 83.56 102 PHE A O 1
ATOM 782 N N . ARG A 1 103 ? 5.059 -1.485 -4.234 1.00 87.06 103 ARG A N 1
ATOM 783 C CA . ARG A 1 103 ? 4.090 -1.026 -3.227 1.00 87.06 103 ARG A CA 1
ATOM 784 C C . ARG A 1 103 ? 4.765 -0.276 -2.083 1.00 87.06 103 ARG A C 1
ATOM 786 O O . ARG A 1 103 ? 4.294 0.798 -1.709 1.00 87.06 103 ARG A O 1
ATOM 793 N N . GLN A 1 104 ? 5.852 -0.812 -1.533 1.00 79.94 104 GLN A N 1
ATOM 794 C CA . GLN A 1 104 ? 6.573 -0.191 -0.421 1.00 79.94 104 GLN A CA 1
ATOM 795 C C . GLN A 1 104 ? 7.142 1.181 -0.804 1.00 79.94 104 GLN A C 1
ATOM 797 O O . GLN A 1 104 ? 6.955 2.155 -0.074 1.00 79.94 104 GLN A O 1
ATOM 802 N N . ILE A 1 105 ? 7.780 1.278 -1.974 1.00 79.88 105 ILE A N 1
ATOM 803 C CA . ILE A 1 105 ? 8.325 2.534 -2.500 1.00 79.88 105 ILE A CA 1
ATOM 804 C C . ILE A 1 105 ? 7.214 3.579 -2.634 1.00 79.88 105 ILE A C 1
ATOM 806 O O . ILE A 1 105 ? 7.344 4.680 -2.094 1.00 79.88 105 ILE A O 1
ATOM 810 N N . ILE A 1 106 ? 6.104 3.238 -3.300 1.00 81.69 106 ILE A N 1
ATOM 811 C CA . ILE A 1 106 ? 4.981 4.169 -3.479 1.00 81.69 106 ILE A CA 1
ATOM 812 C C . ILE A 1 106 ? 4.382 4.562 -2.125 1.00 81.69 106 ILE A C 1
ATOM 814 O O . ILE A 1 106 ? 4.153 5.746 -1.887 1.00 81.69 106 ILE A O 1
ATOM 818 N N . THR A 1 107 ? 4.185 3.607 -1.215 1.00 82.44 107 THR A N 1
ATOM 819 C CA . THR A 1 107 ? 3.645 3.864 0.132 1.00 82.44 107 THR A CA 1
ATOM 820 C C . THR A 1 107 ? 4.507 4.868 0.889 1.00 82.44 107 THR A C 1
ATOM 822 O O . THR A 1 107 ? 3.987 5.834 1.449 1.00 82.44 107 THR A O 1
ATOM 825 N N . ASN A 1 108 ? 5.830 4.701 0.850 1.00 77.06 108 ASN A N 1
ATOM 826 C CA . ASN A 1 108 ? 6.766 5.600 1.517 1.00 77.06 108 ASN A CA 1
ATOM 827 C C . ASN A 1 108 ? 6.774 6.994 0.878 1.00 77.06 108 ASN A C 1
ATOM 829 O O . ASN A 1 108 ? 6.794 8.001 1.591 1.00 77.06 108 ASN A O 1
ATOM 833 N N . LEU A 1 109 ? 6.714 7.082 -0.453 1.00 75.38 109 LEU A N 1
ATOM 834 C CA . LEU A 1 109 ? 6.641 8.361 -1.161 1.00 75.38 109 LEU A CA 1
ATOM 835 C C . LEU A 1 109 ? 5.331 9.100 -0.853 1.00 75.38 109 LEU A C 1
ATOM 837 O O . LEU A 1 109 ? 5.367 10.245 -0.392 1.00 75.38 109 LEU A O 1
ATOM 841 N N . VAL A 1 110 ? 4.178 8.452 -1.033 1.00 77.69 110 VAL A N 1
ATOM 842 C CA . VAL A 1 110 ? 2.854 9.046 -0.781 1.00 77.69 110 VAL A CA 1
ATOM 843 C C . VAL A 1 110 ? 2.694 9.406 0.696 1.00 77.69 110 VAL A C 1
ATOM 845 O O . VAL A 1 110 ? 2.301 10.530 1.016 1.00 77.69 110 VAL A O 1
ATOM 848 N N . GLY A 1 111 ? 3.082 8.513 1.608 1.00 76.69 111 GLY A N 1
ATOM 849 C CA . GLY A 1 111 ? 3.014 8.755 3.047 1.00 76.69 111 GLY A CA 1
ATOM 850 C C . GLY A 1 111 ? 3.841 9.965 3.481 1.00 76.69 111 GLY A C 1
ATOM 851 O O . GLY A 1 111 ? 3.355 10.818 4.231 1.00 76.69 111 GLY A O 1
ATOM 852 N N . ASN A 1 112 ? 5.057 10.107 2.948 1.00 75.31 112 ASN A N 1
ATOM 853 C CA . ASN A 1 112 ? 5.889 11.290 3.171 1.00 75.31 112 ASN A CA 1
ATOM 854 C C . ASN A 1 112 ? 5.260 12.568 2.605 1.00 75.31 112 ASN A C 1
ATOM 856 O O . ASN A 1 112 ? 5.338 13.628 3.230 1.00 75.31 112 ASN A O 1
ATOM 860 N N . SER A 1 113 ? 4.612 12.467 1.448 1.00 72.50 113 SER A N 1
ATOM 861 C CA . SER A 1 113 ? 3.941 13.586 0.787 1.00 72.50 113 SER A CA 1
ATOM 862 C C . SER A 1 113 ? 2.766 14.107 1.617 1.00 72.50 113 SER A C 1
ATOM 864 O O . SER A 1 113 ? 2.697 15.293 1.933 1.00 72.50 113 SER A O 1
ATOM 866 N N . VAL A 1 114 ? 1.881 13.209 2.061 1.00 74.50 114 VAL A N 1
ATOM 867 C CA . VAL A 1 114 ? 0.724 13.543 2.910 1.00 74.50 114 VAL A CA 1
ATOM 868 C C . VAL A 1 114 ? 1.169 14.055 4.282 1.00 74.50 114 VAL A C 1
ATOM 870 O O . VAL A 1 114 ? 0.563 14.971 4.850 1.00 74.50 114 VAL A O 1
ATOM 873 N N . LYS A 1 115 ? 2.272 13.525 4.830 1.00 72.31 115 LYS A N 1
ATOM 874 C CA . LYS A 1 115 ? 2.858 14.043 6.075 1.00 72.31 115 LYS A CA 1
ATOM 875 C C . LYS A 1 115 ? 3.248 15.520 5.942 1.00 72.31 115 LYS A C 1
ATOM 877 O O . LYS A 1 115 ? 2.965 16.269 6.874 1.00 72.31 115 LYS A O 1
ATOM 882 N N . ARG A 1 116 ? 3.822 15.933 4.805 1.00 67.12 116 ARG A N 1
ATOM 883 C CA . ARG A 1 116 ? 4.311 17.303 4.543 1.00 67.12 116 ARG A CA 1
ATOM 884 C C . ARG A 1 116 ? 3.278 18.256 3.927 1.00 67.12 116 ARG A C 1
ATOM 886 O O . ARG A 1 116 ? 3.628 19.398 3.651 1.00 67.12 116 ARG A O 1
ATOM 893 N N . LEU A 1 117 ? 2.039 17.816 3.696 1.00 64.88 117 LEU A N 1
ATOM 894 C CA . LEU A 1 117 ? 0.983 18.657 3.128 1.00 64.88 117 LEU A CA 1
ATOM 895 C C . LEU A 1 117 ? 0.640 19.815 4.093 1.00 64.88 117 LEU A C 1
ATOM 897 O O . LEU A 1 117 ? -0.132 19.626 5.031 1.00 64.88 117 LEU A O 1
ATOM 901 N N . ASN A 1 118 ? 1.242 20.985 3.861 1.00 54.47 118 ASN A N 1
ATOM 902 C CA . ASN A 1 118 ? 1.035 22.236 4.593 1.00 54.47 118 ASN A CA 1
ATOM 903 C C . ASN A 1 118 ? 0.671 23.327 3.574 1.00 54.47 118 ASN A C 1
ATOM 905 O O . ASN A 1 118 ? 1.578 23.830 2.929 1.00 54.47 118 ASN A O 1
ATOM 909 N N . SER A 1 119 ? -0.633 23.606 3.415 1.00 51.88 119 SER A N 1
ATOM 910 C CA . SER A 1 119 ? -1.341 24.742 2.758 1.00 51.88 119 SER A CA 1
ATOM 911 C C . SER A 1 119 ? -0.828 25.424 1.466 1.00 51.88 119 SER A C 1
ATOM 913 O O . SER A 1 119 ? -1.590 26.174 0.861 1.00 51.88 119 SER A O 1
ATOM 915 N N . LEU A 1 120 ? 0.375 25.153 0.974 1.00 42.44 120 LEU A N 1
ATOM 916 C CA . LEU A 1 120 ? 0.956 25.656 -0.265 1.00 42.44 120 LEU A CA 1
ATOM 917 C C . LEU A 1 120 ? 1.206 24.469 -1.197 1.00 42.44 120 LEU A C 1
ATOM 919 O O . LEU A 1 120 ? 1.744 23.444 -0.780 1.00 42.44 120 LEU A O 1
ATOM 923 N N . LEU A 1 121 ? 0.752 24.614 -2.445 1.00 46.31 121 LEU A N 1
ATOM 924 C CA . LEU A 1 121 ? 0.837 23.641 -3.538 1.00 46.31 121 LEU A CA 1
ATOM 925 C C . LEU A 1 121 ? 2.162 22.861 -3.524 1.00 46.31 121 LEU A C 1
ATOM 927 O O . LEU A 1 121 ? 3.201 23.387 -3.917 1.00 46.31 121 LEU A O 1
ATOM 931 N N . SER A 1 122 ? 2.122 21.594 -3.110 1.00 44.84 122 SER A N 1
ATOM 932 C CA . SER A 1 122 ? 3.261 20.688 -3.224 1.00 44.84 122 SER A CA 1
ATOM 933 C C . SER A 1 122 ? 3.065 19.765 -4.422 1.00 44.84 122 SER A C 1
ATOM 935 O O . SER A 1 122 ? 2.438 18.710 -4.345 1.00 44.84 122 SER A O 1
ATOM 937 N N . TRP A 1 123 ? 3.630 20.174 -5.555 1.00 43.75 123 TRP A N 1
ATOM 938 C CA . TRP A 1 123 ? 3.844 19.281 -6.687 1.00 43.75 123 TRP A CA 1
ATOM 939 C C . TRP A 1 123 ? 4.958 18.304 -6.312 1.00 43.75 123 TRP A C 1
ATOM 941 O O . TRP A 1 123 ? 6.102 18.713 -6.122 1.00 43.75 123 TRP A O 1
ATOM 951 N N . LEU A 1 124 ? 4.645 17.015 -6.193 1.00 43.88 124 LEU A N 1
ATOM 952 C CA . LEU A 1 124 ? 5.669 15.977 -6.106 1.00 43.88 124 LEU A CA 1
ATOM 953 C C . LEU A 1 124 ? 5.725 15.221 -7.427 1.00 43.88 124 LEU A C 1
ATOM 955 O O . LEU A 1 124 ? 5.097 14.183 -7.601 1.00 43.88 124 LEU A O 1
ATOM 959 N N . GLN A 1 125 ? 6.530 15.738 -8.354 1.00 40.94 125 GLN A N 1
ATOM 960 C CA . GLN A 1 125 ? 7.061 14.909 -9.430 1.00 40.94 125 GLN A CA 1
ATOM 961 C C . GLN A 1 125 ? 8.097 13.964 -8.820 1.00 40.94 125 GLN A C 1
ATOM 963 O O . GLN A 1 125 ? 9.160 14.393 -8.378 1.00 40.94 125 GLN A O 1
ATOM 968 N N . SER A 1 126 ? 7.767 12.678 -8.742 1.00 42.12 126 SER A N 1
ATOM 969 C CA . SER A 1 126 ? 8.721 11.634 -8.367 1.00 42.12 126 SER A CA 1
ATOM 970 C C . SER A 1 126 ? 8.992 10.777 -9.595 1.00 42.12 126 SER A C 1
ATOM 972 O O . SER A 1 126 ? 8.070 10.206 -10.166 1.00 42.12 126 SER A O 1
ATOM 974 N N . PHE A 1 127 ? 10.255 10.715 -10.010 1.00 40.28 127 PHE A N 1
ATOM 975 C CA . PHE A 1 127 ? 10.705 9.914 -11.145 1.00 40.28 127 PHE A CA 1
ATOM 976 C C . PHE A 1 127 ? 11.179 8.549 -10.640 1.00 40.28 127 PHE A C 1
ATOM 978 O O . PHE A 1 127 ? 11.964 8.496 -9.692 1.0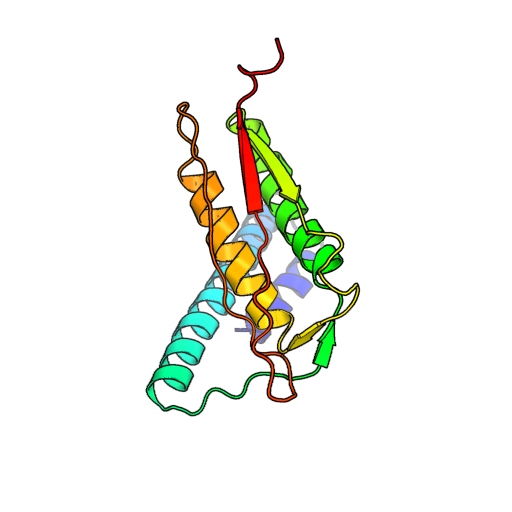0 40.28 127 PHE A O 1
ATOM 985 N N . TYR A 1 128 ? 10.740 7.453 -11.264 1.00 43.41 128 TYR A N 1
ATOM 986 C CA . TYR A 1 128 ? 11.253 6.116 -10.957 1.00 43.41 128 TYR A CA 1
ATOM 987 C C . TYR A 1 128 ? 11.720 5.386 -12.216 1.00 43.41 128 TYR A C 1
ATOM 989 O O . TYR A 1 128 ? 11.069 5.417 -13.259 1.00 43.41 128 TYR A O 1
ATOM 997 N N . LEU A 1 129 ? 12.868 4.720 -12.103 1.00 36.12 129 LEU A N 1
ATOM 998 C CA . LEU A 1 129 ? 13.441 3.867 -13.140 1.00 36.12 129 LEU A CA 1
ATOM 999 C C . LEU A 1 129 ? 12.993 2.425 -12.882 1.00 36.12 129 LEU A C 1
ATOM 1001 O O . LEU A 1 129 ? 13.384 1.829 -11.881 1.00 36.12 129 LEU A O 1
ATOM 1005 N N . ILE A 1 130 ? 12.193 1.857 -13.785 1.00 38.06 130 ILE A N 1
ATOM 1006 C CA . ILE A 1 130 ? 11.850 0.428 -13.781 1.00 38.06 130 ILE A CA 1
ATOM 1007 C C . ILE A 1 130 ? 12.559 -0.220 -14.973 1.00 38.06 130 ILE A C 1
ATOM 1009 O O . ILE A 1 130 ? 12.433 0.233 -16.108 1.00 38.06 130 ILE A O 1
ATOM 1013 N N . LYS A 1 131 ? 13.347 -1.269 -14.720 1.00 35.16 131 LYS A N 1
ATOM 1014 C CA . LYS A 1 131 ? 14.078 -2.005 -15.758 1.00 35.16 131 LYS A CA 1
ATOM 1015 C C . LYS A 1 131 ? 13.176 -3.104 -16.324 1.00 35.16 131 LYS A C 1
ATOM 1017 O O . LYS A 1 131 ? 12.974 -4.119 -15.670 1.00 35.16 131 LYS A O 1
ATOM 1022 N N . LEU A 1 132 ? 12.652 -2.913 -17.534 1.00 33.97 132 LEU A N 1
ATOM 1023 C CA . LEU A 1 132 ? 11.900 -3.941 -18.265 1.00 33.97 132 LEU A CA 1
ATOM 1024 C C . LEU A 1 132 ? 12.853 -4.828 -19.092 1.00 33.97 132 LEU A C 1
ATOM 1026 O O . LEU A 1 132 ? 13.882 -4.372 -19.598 1.00 33.97 132 LEU A O 1
ATOM 1030 N N . HIS A 1 133 ? 12.555 -6.126 -19.183 1.00 37.06 133 HIS A N 1
ATOM 1031 C CA . HIS A 1 133 ? 13.457 -7.116 -19.772 1.00 37.06 133 HIS A CA 1
ATOM 1032 C C . HIS A 1 133 ? 13.344 -7.148 -21.306 1.00 37.06 133 HIS A C 1
ATOM 1034 O O . HIS A 1 133 ? 12.435 -7.759 -21.854 1.00 37.06 133 HIS A O 1
ATOM 1040 N N . SER A 1 134 ? 14.259 -6.450 -21.992 1.00 33.28 134 SER A N 1
ATOM 1041 C CA . SER A 1 134 ? 14.896 -6.825 -23.277 1.00 33.28 134 SER A CA 1
ATOM 1042 C C . SER A 1 134 ? 15.501 -5.590 -23.957 1.00 33.28 134 SER A C 1
ATOM 1044 O O . SER A 1 134 ? 14.830 -4.903 -24.706 1.00 33.28 134 SER A O 1
ATOM 1046 N N . ARG A 1 135 ? 16.779 -5.274 -23.683 1.00 39.25 135 ARG A N 1
ATOM 1047 C CA . ARG A 1 135 ? 17.599 -4.215 -24.341 1.00 39.25 135 ARG A CA 1
ATOM 1048 C C . ARG A 1 135 ? 16.975 -2.814 -24.560 1.00 39.25 135 ARG A C 1
ATOM 1050 O O . ARG A 1 135 ? 17.646 -1.949 -25.111 1.00 39.25 135 ARG A O 1
ATOM 1057 N N . GLN A 1 136 ? 15.772 -2.546 -24.068 1.00 33.28 136 GLN A N 1
ATOM 1058 C CA . GLN A 1 136 ? 15.098 -1.260 -24.092 1.00 33.28 136 GLN A CA 1
ATOM 1059 C C . GLN A 1 136 ? 14.794 -0.867 -22.651 1.00 33.28 136 GLN A C 1
ATOM 1061 O O . GLN A 1 136 ? 14.019 -1.509 -21.945 1.00 33.28 136 GLN A O 1
ATOM 1066 N N . HIS A 1 137 ? 15.454 0.195 -22.202 1.00 34.84 137 HIS A N 1
ATOM 1067 C CA . HIS A 1 137 ? 15.094 0.875 -20.970 1.00 34.84 137 HIS A CA 1
ATOM 1068 C C . HIS A 1 137 ? 13.784 1.622 -21.244 1.00 34.84 137 HIS A C 1
ATOM 1070 O O . HIS A 1 137 ? 13.793 2.643 -21.925 1.00 34.84 137 HIS A O 1
ATOM 1076 N N . ALA A 1 138 ? 12.652 1.108 -20.769 1.00 37.47 138 ALA A N 1
ATOM 1077 C CA . ALA A 1 138 ? 11.396 1.846 -20.818 1.00 37.47 138 ALA A CA 1
ATOM 1078 C C . ALA A 1 138 ? 11.251 2.672 -19.533 1.00 37.47 138 ALA A C 1
ATOM 1080 O O . ALA A 1 138 ? 11.205 2.138 -18.427 1.00 37.47 138 ALA A O 1
ATOM 1081 N N . PHE A 1 139 ? 11.212 3.994 -19.691 1.00 39.56 139 PHE A N 1
ATOM 1082 C CA . PHE A 1 139 ? 10.974 4.941 -18.608 1.00 39.56 139 PHE A CA 1
ATOM 1083 C C . PHE A 1 139 ? 9.480 4.941 -18.268 1.00 39.56 139 PHE A C 1
ATOM 1085 O O . PHE A 1 139 ? 8.665 5.386 -19.077 1.00 39.56 139 PHE A O 1
ATOM 1092 N N . LEU A 1 140 ? 9.102 4.463 -17.080 1.00 39.06 140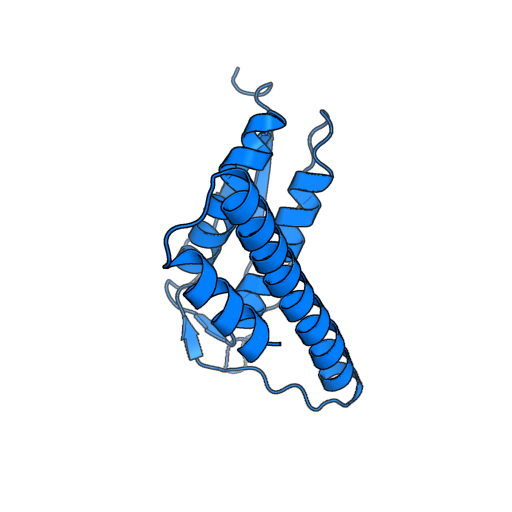 LEU A N 1
ATOM 1093 C CA . LEU A 1 140 ? 7.740 4.646 -16.582 1.00 39.06 140 LEU A CA 1
ATOM 1094 C C . LEU A 1 140 ? 7.635 6.046 -15.958 1.00 39.06 140 LEU A C 1
ATOM 1096 O O . LEU A 1 140 ? 7.995 6.252 -14.802 1.00 39.06 140 LEU A O 1
ATOM 1100 N N . LEU A 1 141 ? 7.165 7.029 -16.729 1.00 35.50 141 LEU A N 1
ATOM 1101 C CA . LEU A 1 141 ? 6.728 8.307 -16.165 1.00 35.50 141 LEU A CA 1
ATOM 1102 C C . LEU A 1 141 ? 5.336 8.119 -15.556 1.00 35.50 141 LEU A C 1
ATOM 1104 O O . LEU A 1 141 ? 4.353 7.999 -16.287 1.00 35.50 141 LEU A O 1
ATOM 1108 N N . TYR A 1 142 ? 5.240 8.122 -14.229 1.00 41.06 142 TYR A N 1
ATOM 1109 C CA . TYR A 1 142 ? 3.970 8.326 -13.537 1.00 41.06 142 TYR A CA 1
ATOM 1110 C C . TYR A 1 142 ? 4.041 9.641 -12.757 1.00 41.06 142 TYR A C 1
ATOM 1112 O O . TYR A 1 142 ? 5.025 9.925 -12.079 1.00 41.06 142 TYR A O 1
ATOM 1120 N N . ASN A 1 143 ? 3.006 10.472 -12.890 1.00 38.69 143 ASN A N 1
ATOM 1121 C CA . ASN A 1 143 ? 2.870 11.702 -12.115 1.00 38.69 143 ASN A CA 1
ATOM 1122 C C . ASN A 1 143 ? 1.831 11.436 -11.021 1.00 38.69 143 ASN A C 1
ATOM 1124 O O . ASN A 1 143 ? 0.664 11.182 -11.319 1.00 38.69 143 ASN A O 1
ATOM 1128 N N . ILE A 1 144 ? 2.242 11.491 -9.752 1.00 44.22 144 ILE A N 1
ATOM 1129 C CA . ILE A 1 144 ? 1.295 11.548 -8.633 1.00 44.22 144 ILE A CA 1
ATOM 1130 C C . ILE A 1 144 ? 1.016 13.026 -8.382 1.00 44.22 144 ILE A C 1
ATOM 1132 O O . ILE A 1 144 ? 1.899 13.767 -7.953 1.00 44.22 144 ILE A O 1
ATOM 1136 N N . CYS A 1 145 ? -0.201 13.467 -8.689 1.00 44.16 145 CYS A N 1
ATOM 1137 C CA . CYS A 1 145 ? -0.588 14.862 -8.542 1.00 44.16 145 CYS A CA 1
ATOM 1138 C C . CYS A 1 145 ? -1.423 15.020 -7.269 1.00 44.16 145 CYS A C 1
ATOM 1140 O O . CYS A 1 145 ? -2.488 14.418 -7.135 1.00 44.16 145 CYS A O 1
ATOM 1142 N N . MET A 1 146 ? -0.953 15.843 -6.332 1.00 44.34 146 MET A N 1
ATOM 1143 C CA . MET A 1 146 ? -1.743 16.261 -5.174 1.00 44.34 146 MET A CA 1
ATOM 1144 C C . MET A 1 146 ? -2.143 17.720 -5.324 1.00 44.34 146 MET A C 1
ATOM 1146 O O . MET A 1 146 ? -1.294 18.572 -5.570 1.00 44.34 146 MET A O 1
ATOM 1150 N N . TYR A 1 147 ? -3.432 18.015 -5.166 1.00 41.59 147 TYR A N 1
ATOM 1151 C CA . TYR A 1 147 ? -3.953 19.378 -5.260 1.00 41.59 147 TYR A CA 1
ATOM 1152 C C . TYR A 1 147 ? -4.845 19.725 -4.063 1.00 41.59 147 TYR A C 1
ATOM 1154 O O . TYR A 1 147 ? -5.542 18.876 -3.505 1.00 41.59 147 TYR A O 1
ATOM 1162 N N . SER A 1 148 ? -4.783 20.992 -3.647 1.00 36.03 148 SER A N 1
ATOM 1163 C CA . SER A 1 148 ? -5.621 21.594 -2.602 1.00 36.03 148 SER A CA 1
ATOM 1164 C C . SER A 1 148 ? -6.817 22.305 -3.243 1.00 36.03 148 SER A C 1
ATOM 1166 O O . SER A 1 148 ? -6.726 22.795 -4.368 1.00 36.03 148 SER A O 1
ATOM 1168 N N . LYS A 1 149 ? -7.946 22.366 -2.530 1.00 35.94 149 LYS A N 1
ATOM 1169 C CA . LYS A 1 149 ? -9.281 22.783 -3.007 1.00 35.94 149 LYS A CA 1
ATOM 1170 C C . LYS A 1 149 ? -9.399 24.233 -3.532 1.00 35.94 149 LYS A C 1
ATOM 1172 O O . LYS A 1 149 ? -10.483 24.617 -3.951 1.00 35.94 149 LYS A O 1
ATOM 1177 N N . SER A 1 150 ? -8.333 25.032 -3.534 1.00 38.06 150 SER A N 1
ATOM 1178 C CA . SER A 1 150 ? -8.368 26.442 -3.962 1.00 38.06 150 SER A CA 1
ATOM 1179 C C . SER A 1 150 ? -8.305 26.669 -5.482 1.00 38.06 150 SER A C 1
ATOM 1181 O O . SER A 1 150 ? -8.249 27.821 -5.896 1.00 38.06 150 SER A O 1
ATOM 1183 N N . TYR A 1 151 ? -8.289 25.613 -6.306 1.00 37.81 151 TYR A N 1
ATOM 1184 C CA . TYR A 1 151 ? -8.083 25.713 -7.763 1.00 37.81 151 TYR A CA 1
ATOM 1185 C C . TYR A 1 151 ? -9.303 25.314 -8.616 1.00 37.81 151 TYR A C 1
ATOM 1187 O O . TYR A 1 151 ? -9.198 25.252 -9.832 1.00 37.81 151 TYR A O 1
ATOM 1195 N N . ASP A 1 152 ? -10.454 25.044 -7.992 1.00 33.53 152 ASP A N 1
ATOM 1196 C CA . ASP A 1 152 ? -11.730 24.859 -8.702 1.00 33.53 152 ASP A CA 1
ATOM 1197 C C . ASP A 1 152 ? -12.393 26.244 -8.885 1.00 33.53 152 ASP A C 1
ATOM 1199 O O . ASP A 1 152 ? -13.295 26.633 -8.136 1.00 33.53 152 ASP A O 1
ATOM 1203 N N . ARG A 1 153 ? -11.851 27.045 -9.810 1.00 34.75 153 ARG A N 1
ATOM 1204 C CA . ARG A 1 153 ? -12.524 28.185 -10.452 1.00 34.75 153 ARG A CA 1
ATOM 1205 C C . ARG A 1 153 ? -12.100 28.280 -11.905 1.00 34.75 153 ARG A C 1
ATOM 1207 O O . ARG A 1 153 ? -10.878 28.189 -12.149 1.00 34.75 153 ARG A O 1
#

pLDDT: mean 72.37, std 19.45, range [33.28, 95.88]